Protein AF-A0A088FV60-F1 (afdb_monomer_lite)

Sequence (59 aa):
LLMWIGANHPEPPFILLGQLCTAFYFAYFLILVPLIGLIENTLSDLGTINPSKNTPQGT

Foldseek 3Di:
DLVVLVVDDPDPPSVVVNVVVVVVVVCCVPPVVVVVVVVVVVVVVVVPPDVPPPPPPDD

Radius of gyration: 22.93 Å; chains: 1; bounding box: 47×15×63 Å

Organism: NCBI:txid588596

pLDDT: mean 80.21, std 14.39, range [41.91, 96.75]

Structure (mmCIF, N/CA/C/O backbone):
data_AF-A0A088FV60-F1
#
_entry.id   AF-A0A088FV60-F1
#
loop_
_atom_site.group_PDB
_atom_site.id
_atom_site.type_symbol
_atom_site.label_atom_id
_atom_site.label_alt_id
_atom_site.label_comp_id
_atom_site.label_asym_id
_atom_site.label_entity_id
_atom_site.label_seq_id
_atom_site.pdbx_PDB_ins_code
_atom_site.Cartn_x
_atom_site.Cartn_y
_atom_site.Cartn_z
_atom_site.occupancy
_atom_site.B_iso_or_equiv
_atom_site.auth_seq_id
_atom_site.auth_comp_id
_atom_site.auth_asym_id
_atom_site.auth_atom_id
_atom_site.pdbx_PDB_model_num
ATOM 1 N N . LEU A 1 1 ? 14.592 4.495 -3.870 1.00 60.78 1 LEU A N 1
ATOM 2 C CA . LEU A 1 1 ? 14.526 3.187 -4.567 1.00 60.78 1 LEU A CA 1
ATOM 3 C C . LEU A 1 1 ? 13.800 3.287 -5.908 1.00 60.78 1 LEU A C 1
ATOM 5 O O . LEU A 1 1 ? 14.475 3.165 -6.917 1.00 60.78 1 LEU A O 1
ATOM 9 N N . LEU A 1 2 ? 12.503 3.620 -5.953 1.00 63.41 2 LEU A N 1
ATOM 10 C CA . LEU A 1 2 ? 11.755 3.794 -7.217 1.00 63.41 2 LEU A CA 1
ATOM 11 C C . LEU A 1 2 ? 12.402 4.802 -8.191 1.00 63.41 2 LEU A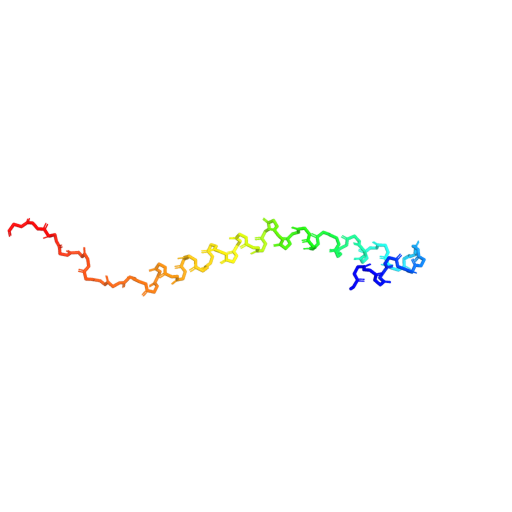 C 1
ATOM 13 O O . LEU A 1 2 ? 12.562 4.496 -9.365 1.00 63.41 2 LEU A O 1
ATOM 17 N N . MET A 1 3 ? 12.872 5.950 -7.689 1.00 69.75 3 MET A N 1
ATOM 18 C CA . MET A 1 3 ? 13.560 6.973 -8.499 1.00 69.75 3 MET A CA 1
ATOM 19 C C . MET A 1 3 ? 14.899 6.500 -9.094 1.00 69.75 3 MET A C 1
ATOM 21 O O . MET A 1 3 ? 15.313 6.979 -10.139 1.00 69.75 3 ME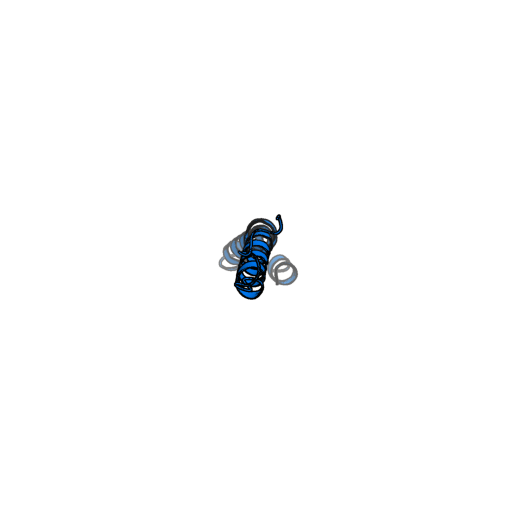T A O 1
ATOM 25 N N . TRP A 1 4 ? 15.570 5.545 -8.445 1.00 66.94 4 TRP A N 1
ATOM 26 C CA . TRP A 1 4 ? 16.851 5.003 -8.909 1.00 66.94 4 TRP A CA 1
ATOM 27 C C . TRP A 1 4 ? 16.643 3.852 -9.905 1.00 66.94 4 TRP A C 1
ATOM 29 O O . TRP A 1 4 ? 17.355 3.746 -10.897 1.00 66.94 4 TRP A O 1
ATOM 39 N N . ILE A 1 5 ? 15.602 3.036 -9.698 1.00 65.62 5 ILE A N 1
ATOM 40 C CA . ILE A 1 5 ? 15.192 1.978 -10.636 1.00 65.62 5 ILE A CA 1
ATOM 41 C C . ILE A 1 5 ? 14.644 2.585 -11.939 1.00 65.62 5 ILE A C 1
ATOM 43 O O . ILE A 1 5 ? 14.966 2.092 -13.012 1.00 65.62 5 ILE A O 1
ATOM 47 N N . GLY A 1 6 ? 13.891 3.689 -11.871 1.00 66.69 6 GLY A N 1
ATOM 48 C CA . GLY A 1 6 ? 13.353 4.371 -13.057 1.00 66.69 6 GLY A CA 1
ATOM 49 C C . GLY A 1 6 ? 14.398 5.053 -13.951 1.00 66.69 6 GLY A C 1
ATOM 50 O O . GLY A 1 6 ? 14.082 5.396 -15.084 1.00 66.69 6 GLY A O 1
ATOM 51 N N . ALA A 1 7 ? 15.630 5.241 -13.464 1.00 72.75 7 ALA A N 1
ATOM 52 C CA . ALA A 1 7 ? 16.745 5.789 -14.241 1.00 72.75 7 ALA A CA 1
ATOM 53 C C . ALA A 1 7 ? 17.538 4.716 -15.018 1.00 72.75 7 ALA A C 1
ATOM 55 O O . ALA A 1 7 ? 18.436 5.059 -15.785 1.00 72.75 7 ALA A O 1
ATOM 56 N N . ASN A 1 8 ? 17.235 3.428 -14.815 1.00 70.44 8 ASN A N 1
ATOM 57 C CA . ASN A 1 8 ? 17.865 2.311 -15.520 1.00 70.44 8 ASN A CA 1
ATOM 58 C C . ASN A 1 8 ? 17.055 1.911 -16.765 1.00 70.44 8 ASN A C 1
ATOM 60 O O . ASN A 1 8 ? 15.860 2.195 -16.859 1.00 70.44 8 ASN A O 1
ATOM 64 N N . HIS A 1 9 ? 17.701 1.241 -17.726 1.00 74.75 9 HIS A N 1
ATOM 65 C CA . HIS A 1 9 ? 17.013 0.730 -18.913 1.00 74.75 9 HIS A CA 1
ATOM 66 C C . HIS A 1 9 ? 15.941 -0.296 -18.493 1.00 74.75 9 HIS A C 1
ATOM 68 O O . HIS A 1 9 ? 16.205 -1.108 -17.598 1.00 74.75 9 HIS A O 1
ATOM 74 N N . PRO A 1 10 ? 14.733 -0.271 -19.088 1.00 69.50 10 PRO A N 1
ATOM 75 C CA . PRO A 1 10 ? 13.661 -1.196 -18.744 1.00 69.50 10 PRO A CA 1
ATOM 76 C C . PRO A 1 10 ? 13.960 -2.581 -19.324 1.00 69.50 10 PRO A C 1
ATOM 78 O O . PRO A 1 10 ? 13.398 -2.997 -20.333 1.00 69.50 10 PRO A O 1
ATOM 81 N N . GLU A 1 11 ? 14.856 -3.299 -18.659 1.00 75.62 11 GLU A N 1
ATOM 82 C CA . GLU A 1 11 ? 15.199 -4.687 -18.939 1.00 75.62 11 GLU A CA 1
ATOM 83 C C . GLU A 1 11 ? 14.914 -5.553 -17.701 1.00 75.62 11 GLU A C 1
ATOM 85 O O . GLU A 1 11 ? 14.906 -5.058 -16.563 1.00 75.62 11 GLU A O 1
ATOM 90 N N . PRO A 1 12 ? 14.646 -6.858 -17.876 1.00 78.44 12 PRO A N 1
ATOM 91 C CA . PRO A 1 12 ? 14.594 -7.789 -16.753 1.00 78.44 12 PRO A CA 1
ATOM 92 C C . PRO A 1 12 ? 15.921 -7.725 -15.973 1.00 78.44 12 PRO A C 1
ATOM 94 O O . PRO A 1 12 ? 16.973 -7.804 -16.606 1.00 78.44 12 PRO A O 1
ATOM 97 N N . PRO A 1 13 ? 15.926 -7.595 -14.629 1.00 71.94 13 PRO A N 1
ATOM 98 C CA . PRO A 1 13 ? 14.819 -7.757 -13.673 1.00 71.94 13 PRO A CA 1
ATOM 99 C C . PRO A 1 13 ? 14.174 -6.446 -13.161 1.00 71.94 13 PRO A C 1
ATOM 101 O O . PRO A 1 13 ? 13.307 -6.489 -12.283 1.00 71.94 13 PRO A O 1
ATOM 104 N N . PHE A 1 14 ? 14.572 -5.276 -13.671 1.00 74.50 14 PHE A N 1
ATOM 105 C CA . PHE A 1 14 ? 14.184 -3.968 -13.118 1.00 74.50 14 PHE A CA 1
ATOM 106 C C . PHE A 1 14 ? 12.700 -3.628 -13.303 1.00 74.50 14 PHE A C 1
ATOM 108 O O . PHE A 1 14 ? 12.113 -2.975 -12.440 1.00 74.50 14 PHE A O 1
ATOM 115 N N . ILE A 1 15 ? 12.066 -4.125 -14.371 1.00 78.12 15 ILE A N 1
ATOM 116 C CA . ILE A 1 15 ? 10.623 -3.946 -14.618 1.00 78.12 15 ILE A CA 1
ATOM 117 C C . ILE A 1 15 ? 9.789 -4.599 -13.506 1.00 78.12 15 ILE A C 1
ATOM 119 O O . ILE A 1 15 ? 8.877 -3.978 -12.960 1.00 78.12 15 ILE A O 1
ATOM 123 N N . LEU A 1 16 ? 10.126 -5.837 -13.134 1.00 85.19 16 LEU A N 1
ATOM 124 C CA . LEU A 1 16 ? 9.397 -6.602 -12.119 1.00 85.19 16 LEU A CA 1
ATOM 125 C C . LEU A 1 16 ? 9.590 -5.984 -10.729 1.00 85.19 16 LEU A C 1
ATOM 127 O O . LEU A 1 16 ? 8.638 -5.852 -9.960 1.00 85.19 16 LEU A O 1
ATOM 131 N N . LEU A 1 17 ? 10.806 -5.514 -10.440 1.00 86.00 17 LEU A N 1
ATOM 132 C CA . LEU A 1 17 ? 11.100 -4.798 -9.202 1.00 86.00 17 LEU A CA 1
ATOM 133 C C . LEU A 1 17 ? 10.356 -3.454 -9.133 1.00 86.00 17 LEU A C 1
ATOM 135 O O . LEU A 1 17 ? 9.798 -3.117 -8.092 1.00 86.00 17 LEU A O 1
ATOM 139 N N . GLY A 1 18 ? 10.273 -2.717 -10.245 1.00 83.81 18 GLY A N 1
ATOM 140 C CA . GLY A 1 18 ? 9.498 -1.477 -10.336 1.00 83.81 18 GLY A CA 1
ATOM 141 C C . GLY A 1 18 ? 8.000 -1.688 -10.091 1.00 83.81 18 GLY A C 1
ATOM 142 O O . GLY A 1 18 ? 7.381 -0.916 -9.351 1.00 83.81 18 GLY A O 1
ATOM 143 N N . GLN A 1 19 ? 7.427 -2.765 -10.637 1.00 87.94 19 GLN A N 1
ATOM 144 C CA . GLN A 1 19 ? 6.031 -3.147 -10.396 1.00 87.94 19 GLN A CA 1
ATOM 145 C C . GLN A 1 19 ? 5.789 -3.509 -8.928 1.00 87.94 19 GLN A C 1
ATOM 147 O O . GLN A 1 19 ? 4.849 -2.993 -8.321 1.00 87.94 19 GLN A O 1
ATOM 152 N N . LEU A 1 20 ? 6.665 -4.324 -8.331 1.00 90.62 20 LEU A N 1
ATOM 153 C CA . LEU A 1 20 ? 6.557 -4.712 -6.925 1.00 90.62 20 LEU A CA 1
ATOM 154 C C . LEU A 1 20 ? 6.687 -3.501 -5.994 1.00 90.62 20 LEU A C 1
ATOM 156 O O . LEU A 1 20 ? 5.892 -3.343 -5.070 1.00 90.62 20 LEU A O 1
ATOM 160 N N . CYS A 1 21 ? 7.648 -2.611 -6.254 1.00 89.50 21 CYS A N 1
ATOM 161 C CA . CYS A 1 21 ? 7.817 -1.390 -5.474 1.00 89.50 21 CYS A CA 1
ATOM 162 C C . CYS A 1 21 ? 6.602 -0.461 -5.584 1.00 89.50 21 CYS A C 1
ATOM 164 O O . CYS A 1 21 ? 6.205 0.132 -4.584 1.00 89.50 21 CYS A O 1
ATOM 166 N N . THR A 1 22 ? 5.999 -0.343 -6.769 1.00 89.81 22 THR A N 1
ATOM 167 C CA . THR A 1 22 ? 4.791 0.475 -6.960 1.00 89.81 22 THR A CA 1
ATOM 168 C C . THR A 1 22 ? 3.597 -0.137 -6.226 1.00 89.81 22 THR A C 1
ATOM 170 O O . THR A 1 22 ? 2.899 0.569 -5.501 1.00 89.81 22 THR A O 1
ATOM 173 N N . ALA A 1 23 ? 3.400 -1.454 -6.336 1.00 93.88 23 ALA A N 1
ATOM 174 C CA . ALA A 1 23 ? 2.351 -2.159 -5.603 1.00 93.88 23 ALA A CA 1
ATOM 175 C C . ALA A 1 23 ? 2.525 -2.006 -4.084 1.00 93.88 23 ALA A C 1
ATOM 177 O O . ALA A 1 23 ? 1.569 -1.672 -3.387 1.00 93.88 23 ALA A O 1
ATOM 178 N N . PHE A 1 24 ? 3.751 -2.172 -3.577 1.00 93.06 24 PHE A N 1
ATOM 179 C CA . PHE A 1 24 ? 4.061 -1.985 -2.161 1.00 93.06 24 PHE A CA 1
ATOM 180 C C . PHE A 1 24 ? 3.819 -0.543 -1.700 1.00 93.06 24 PHE A C 1
ATOM 182 O O . PHE A 1 24 ? 3.259 -0.336 -0.628 1.00 93.06 24 PHE A O 1
ATOM 189 N N . TYR A 1 25 ? 4.190 0.452 -2.512 1.00 91.69 25 TYR A N 1
ATOM 190 C CA . TYR A 1 25 ? 3.967 1.862 -2.191 1.00 91.69 25 TYR A CA 1
ATOM 191 C C . TYR A 1 25 ? 2.481 2.162 -1.958 1.00 91.69 25 TYR A C 1
ATOM 193 O O . TYR A 1 25 ? 2.128 2.743 -0.936 1.00 91.69 25 TYR A O 1
ATOM 201 N N . PHE A 1 26 ? 1.595 1.713 -2.850 1.00 94.56 26 PHE A N 1
ATOM 202 C CA . PHE A 1 26 ? 0.154 1.907 -2.660 1.00 94.56 26 PHE A CA 1
ATOM 203 C C . PHE A 1 26 ? -0.419 1.034 -1.539 1.00 94.56 26 PHE A C 1
ATOM 205 O O . PHE A 1 26 ? -1.228 1.518 -0.747 1.00 94.56 26 PHE A O 1
ATOM 212 N N . ALA A 1 27 ? 0.023 -0.221 -1.418 1.00 96.44 27 ALA A N 1
ATOM 213 C CA . ALA A 1 27 ? -0.385 -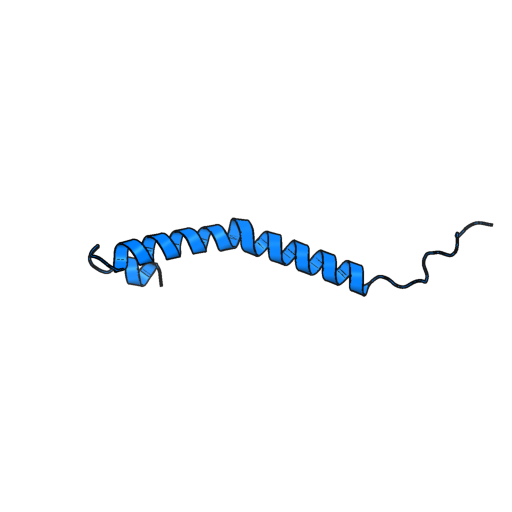1.104 -0.325 1.00 96.44 27 ALA A CA 1
ATOM 214 C C . ALA A 1 27 ? -0.015 -0.529 1.050 1.00 96.44 27 ALA A C 1
ATOM 216 O O . ALA A 1 27 ? -0.764 -0.704 2.010 1.00 96.44 27 ALA A O 1
ATOM 217 N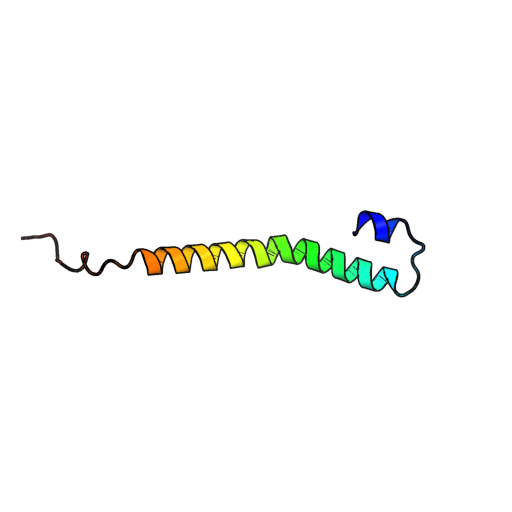 N . TYR A 1 28 ? 1.095 0.206 1.148 1.00 94.88 28 TYR A N 1
ATOM 218 C CA . TYR A 1 28 ? 1.490 0.863 2.385 1.00 94.88 28 TYR A CA 1
ATOM 219 C C . TYR A 1 28 ? 0.397 1.818 2.888 1.00 94.88 28 TYR A C 1
ATOM 221 O O . TYR A 1 28 ? -0.072 1.704 4.019 1.00 94.88 28 TYR A O 1
ATOM 229 N N . PHE A 1 29 ? -0.064 2.723 2.026 1.00 93.75 29 PHE A N 1
ATOM 230 C CA . PHE A 1 29 ? -1.070 3.715 2.407 1.00 93.75 29 PHE A CA 1
ATOM 231 C C . PHE A 1 29 ? -2.480 3.132 2.511 1.00 93.75 29 PHE A C 1
ATOM 233 O O . PHE A 1 29 ? -3.231 3.521 3.401 1.00 93.75 29 PHE A O 1
ATOM 240 N N . LEU A 1 30 ? -2.847 2.205 1.623 1.00 95.69 30 LEU A N 1
ATOM 241 C CA . LEU A 1 30 ? -4.205 1.660 1.577 1.00 95.69 30 LEU A CA 1
ATOM 242 C C . LEU A 1 30 ? -4.452 0.543 2.597 1.00 95.69 30 LEU A C 1
ATOM 244 O O . LEU A 1 30 ? -5.596 0.343 2.990 1.00 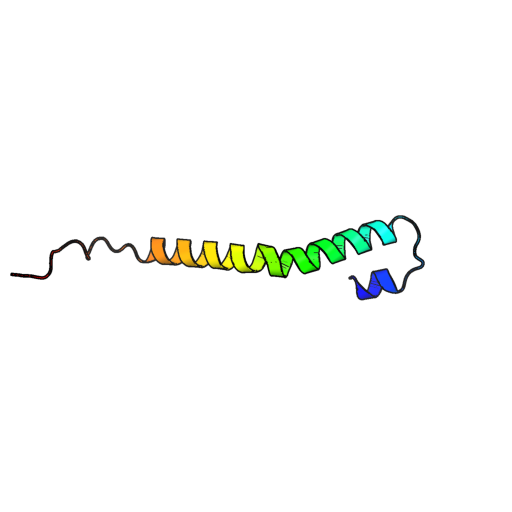95.69 30 LEU A O 1
ATOM 248 N N . ILE A 1 31 ? -3.415 -0.197 3.004 1.00 95.88 31 ILE A N 1
ATOM 249 C CA . ILE A 1 31 ? -3.554 -1.393 3.850 1.00 95.88 31 ILE A CA 1
ATOM 250 C C . ILE A 1 31 ? -2.763 -1.246 5.150 1.00 95.88 31 ILE A C 1
ATOM 252 O O . ILE A 1 31 ? -3.343 -1.379 6.223 1.00 95.88 31 ILE A O 1
ATOM 256 N N . LEU A 1 32 ? -1.458 -0.958 5.090 1.00 95.69 32 LEU A N 1
ATOM 257 C CA . LEU A 1 32 ? -0.611 -0.920 6.295 1.00 95.69 32 LEU A CA 1
ATOM 258 C C . LEU A 1 32 ? -1.020 0.195 7.261 1.00 95.69 32 LEU A C 1
ATOM 260 O O . LEU A 1 32 ? -1.164 -0.071 8.450 1.00 95.69 32 LEU A O 1
ATOM 264 N N . VAL A 1 33 ? -1.248 1.414 6.766 1.00 96.12 33 VAL A N 1
ATOM 265 C CA . VAL A 1 33 ? -1.683 2.548 7.602 1.00 96.12 33 VAL A CA 1
ATOM 266 C C . VAL A 1 33 ? -2.991 2.252 8.359 1.00 96.12 33 VAL A C 1
ATOM 268 O O . VAL A 1 33 ? -2.981 2.359 9.587 1.00 96.12 33 VAL A O 1
ATOM 271 N N . PRO A 1 34 ? -4.106 1.844 7.711 1.00 94.25 34 PRO A N 1
ATOM 272 C CA . PRO A 1 34 ? -5.331 1.526 8.448 1.00 94.25 34 PRO A CA 1
ATOM 273 C C . PRO A 1 34 ? -5.186 0.297 9.355 1.00 94.25 34 PRO A C 1
ATOM 275 O O . PRO A 1 34 ? -5.791 0.261 10.425 1.00 94.25 34 PRO A O 1
ATOM 278 N N . LEU A 1 35 ? -4.366 -0.689 8.974 1.00 96.75 35 LEU A N 1
ATOM 279 C CA . LEU A 1 35 ? -4.113 -1.872 9.797 1.00 96.75 35 LEU A CA 1
ATOM 280 C C . LEU A 1 35 ? -3.383 -1.518 11.100 1.00 96.75 35 LEU A C 1
ATOM 282 O O . LEU A 1 35 ? -3.785 -1.978 12.166 1.00 96.75 35 LEU A O 1
ATOM 286 N N . ILE A 1 36 ? -2.346 -0.680 11.026 1.00 96.69 36 ILE A N 1
ATOM 287 C CA . ILE A 1 36 ? -1.619 -0.196 12.208 1.00 96.69 36 ILE A CA 1
ATOM 288 C C . ILE A 1 36 ? -2.568 0.586 13.119 1.00 96.69 36 ILE A C 1
ATOM 290 O O . ILE A 1 36 ? -2.612 0.305 14.312 1.00 96.69 36 ILE A O 1
ATOM 294 N N . GLY A 1 37 ? -3.397 1.477 12.564 1.00 94.94 37 GLY A N 1
ATOM 295 C CA . GLY A 1 37 ? -4.382 2.222 13.355 1.00 94.94 37 GLY A CA 1
ATOM 296 C C . GLY A 1 37 ? -5.399 1.320 14.068 1.00 94.94 37 GLY A C 1
ATOM 297 O O . GLY A 1 37 ? -5.753 1.571 15.219 1.00 94.94 37 GLY A O 1
ATOM 298 N N . LEU A 1 38 ? -5.842 0.231 13.430 1.00 95.56 38 LEU A N 1
ATOM 299 C CA . LEU A 1 38 ? -6.714 -0.757 14.074 1.00 95.56 38 LEU A CA 1
ATOM 300 C C . LEU A 1 38 ? -6.005 -1.473 15.232 1.00 95.56 38 LEU A C 1
ATOM 302 O O . LEU A 1 38 ? -6.596 -1.666 16.297 1.00 95.56 38 LEU A O 1
ATOM 306 N N . ILE A 1 39 ? -4.748 -1.864 15.023 1.00 96.19 39 ILE A N 1
ATOM 307 C CA . ILE A 1 39 ? -3.924 -2.533 16.034 1.00 96.19 39 ILE A CA 1
ATOM 308 C C . ILE A 1 39 ? -3.702 -1.605 17.232 1.00 96.19 39 ILE A C 1
ATOM 310 O O . ILE A 1 39 ? -3.952 -2.015 18.364 1.00 96.19 39 ILE A O 1
ATOM 314 N N . GLU A 1 40 ? -3.303 -0.356 16.994 1.00 94.19 40 GLU A N 1
ATOM 315 C CA . GLU A 1 40 ? -3.105 0.656 18.037 1.00 94.19 40 GLU A CA 1
ATOM 316 C C . GLU A 1 40 ? -4.390 0.914 18.831 1.00 94.19 40 GLU A C 1
ATOM 318 O O . GLU A 1 40 ? -4.357 0.889 20.062 1.00 94.19 40 GLU A O 1
ATOM 323 N N . ASN A 1 41 ? -5.532 1.072 18.154 1.00 92.81 41 ASN A N 1
ATOM 324 C CA . ASN A 1 41 ? -6.826 1.245 18.820 1.00 92.81 41 ASN A CA 1
ATOM 325 C C . ASN A 1 41 ? -7.189 0.037 19.694 1.00 92.81 41 ASN A C 1
ATOM 327 O O . ASN A 1 41 ? -7.637 0.208 20.826 1.00 92.81 41 ASN A O 1
ATOM 331 N N . THR A 1 42 ? -6.961 -1.180 19.197 1.00 92.25 42 THR A N 1
ATOM 332 C CA . THR A 1 42 ? -7.262 -2.415 19.939 1.00 92.25 42 THR A CA 1
ATOM 333 C C . THR A 1 42 ? -6.354 -2.567 21.162 1.00 92.25 42 THR A C 1
ATOM 335 O O . THR A 1 42 ? -6.822 -2.886 22.252 1.00 92.25 42 THR A O 1
ATOM 338 N N . LEU A 1 43 ? -5.051 -2.313 21.006 1.00 91.62 43 LEU A N 1
ATOM 339 C CA . LE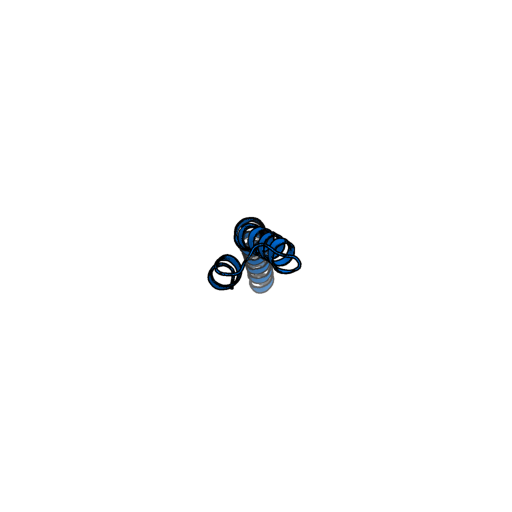U A 1 43 ? -4.081 -2.342 22.106 1.00 91.62 43 LEU A CA 1
ATOM 340 C C . LEU A 1 43 ? -4.388 -1.278 23.163 1.00 91.62 43 LEU A C 1
ATOM 342 O O . LEU A 1 43 ? -4.257 -1.549 24.356 1.00 91.62 43 LEU A O 1
ATOM 346 N N . SER A 1 44 ? -4.805 -0.083 22.738 1.00 91.00 44 SER A N 1
ATOM 347 C CA . SER A 1 44 ? -5.194 0.992 23.648 1.00 91.00 44 SER A CA 1
ATOM 348 C C . SER A 1 44 ? -6.435 0.613 24.457 1.00 91.00 44 SER A C 1
ATOM 350 O O . SER A 1 44 ? -6.401 0.713 25.682 1.00 91.00 44 SER A O 1
ATOM 352 N N . ASP A 1 45 ? -7.482 0.093 23.810 1.00 87.31 45 ASP A N 1
ATOM 353 C CA . ASP A 1 45 ? -8.694 -0.371 24.495 1.00 87.31 45 ASP A CA 1
ATOM 354 C C . ASP A 1 45 ? -8.361 -1.443 25.545 1.00 87.31 45 ASP A C 1
ATOM 356 O O . ASP A 1 45 ? -8.673 -1.270 26.726 1.00 87.31 45 ASP A O 1
ATOM 360 N N . LEU A 1 46 ? -7.583 -2.463 25.159 1.00 85.94 46 LEU A N 1
ATOM 361 C CA . LEU A 1 46 ? -7.095 -3.514 26.059 1.00 85.94 46 LEU A CA 1
ATOM 362 C C . LEU A 1 46 ? -6.259 -2.978 27.230 1.00 85.94 46 LEU A C 1
ATOM 364 O O . LEU A 1 46 ? -6.359 -3.497 28.335 1.00 85.94 46 LEU A O 1
ATOM 368 N N . GLY A 1 47 ? -5.435 -1.951 27.025 1.00 82.38 47 GLY A N 1
ATOM 369 C CA . GLY A 1 47 ? -4.673 -1.321 28.107 1.00 82.38 47 GLY A CA 1
ATOM 370 C C . GLY A 1 47 ? -5.546 -0.503 29.067 1.00 82.38 47 GLY A C 1
ATOM 371 O O . GLY A 1 47 ? -5.173 -0.298 30.223 1.00 82.38 47 GLY A O 1
ATOM 372 N N . THR A 1 48 ? -6.713 -0.042 28.609 1.00 76.56 48 THR A N 1
ATOM 373 C CA . THR A 1 48 ? -7.640 0.779 29.403 1.00 76.56 48 THR A CA 1
ATOM 374 C C . THR A 1 48 ? -8.738 -0.015 30.104 1.00 76.56 48 THR A C 1
ATOM 376 O O . THR A 1 48 ? -9.496 0.602 30.863 1.00 76.56 48 THR A O 1
ATOM 379 N N . ILE A 1 49 ? -8.803 -1.348 29.928 1.00 68.12 49 ILE A N 1
ATOM 380 C CA . ILE A 1 49 ? -9.711 -2.237 30.676 1.00 68.12 49 ILE A CA 1
ATOM 381 C C . ILE A 1 49 ? -9.333 -2.255 32.168 1.00 68.12 49 ILE A C 1
ATOM 383 O O . ILE A 1 49 ? -8.774 -3.190 32.727 1.00 68.12 49 ILE A O 1
ATOM 387 N N . ASN A 1 50 ? -9.649 -1.169 32.861 1.00 66.25 50 ASN A N 1
ATOM 388 C CA . ASN A 1 50 ? -9.699 -1.151 34.306 1.00 66.25 50 ASN A CA 1
ATOM 389 C C . ASN A 1 50 ? -11.027 -1.805 34.708 1.00 66.25 50 ASN A C 1
ATOM 391 O O . ASN A 1 50 ? -12.081 -1.285 34.326 1.00 66.25 50 ASN A O 1
ATOM 395 N N . PRO A 1 51 ? -11.024 -2.877 35.518 1.00 60.78 51 PRO A N 1
ATOM 396 C CA . PRO A 1 51 ? -12.236 -3.557 35.991 1.00 60.78 51 PRO A CA 1
ATOM 397 C C . PRO A 1 51 ? -13.054 -2.719 37.002 1.00 60.78 51 PRO A C 1
ATOM 399 O O . PRO A 1 51 ? -13.752 -3.263 37.847 1.00 60.78 51 PRO A O 1
ATOM 402 N N . SER A 1 52 ? -12.947 -1.387 36.966 1.00 55.38 52 SER A N 1
ATOM 403 C CA . SER A 1 52 ? -13.555 -0.460 37.932 1.00 55.38 52 SER A CA 1
ATOM 404 C C . SER A 1 52 ? -14.860 0.181 37.426 1.00 55.38 52 SER A C 1
ATOM 406 O O . SER A 1 52 ? -15.487 0.966 38.131 1.00 55.38 52 SER A O 1
ATOM 408 N N . LYS A 1 53 ? -15.311 -0.134 36.202 1.00 55.25 53 LYS A N 1
ATOM 409 C CA . LYS A 1 53 ? -16.529 0.463 35.610 1.00 55.25 53 LYS A CA 1
ATOM 410 C C . LYS A 1 53 ? -17.790 -0.407 35.683 1.00 55.25 53 LYS A C 1
ATOM 412 O O . LYS A 1 53 ? -18.804 -0.039 35.104 1.00 55.25 53 LYS A O 1
ATOM 417 N N . ASN A 1 54 ? -17.772 -1.519 36.413 1.00 58.00 54 ASN A N 1
ATOM 418 C CA . ASN A 1 54 ? -18.948 -2.374 36.636 1.00 58.00 54 ASN A CA 1
ATOM 419 C C . ASN A 1 54 ? -19.647 -2.144 37.989 1.00 58.00 54 ASN A C 1
ATOM 421 O O . ASN A 1 54 ? -20.464 -2.967 38.394 1.00 58.00 54 ASN A O 1
ATOM 425 N N . THR A 1 55 ? -19.408 -1.012 38.656 1.00 61.03 55 THR A N 1
ATOM 426 C CA . THR A 1 55 ? -20.324 -0.544 39.705 1.00 61.03 55 THR A CA 1
ATOM 427 C C . THR A 1 55 ? -21.429 0.283 39.041 1.00 61.03 55 THR A C 1
ATOM 429 O O . THR A 1 55 ? -21.118 1.351 38.509 1.00 61.03 55 THR A O 1
ATOM 432 N N . PRO A 1 56 ? -22.698 -0.171 39.027 1.00 56.75 56 PRO A N 1
ATOM 433 C CA . PRO A 1 56 ? -23.806 0.654 38.567 1.00 56.75 56 PRO A CA 1
ATOM 434 C C . PRO A 1 56 ? -23.856 1.919 39.424 1.00 56.75 56 PRO A C 1
ATOM 436 O O . PRO A 1 56 ? -24.131 1.887 40.621 1.00 56.75 56 PRO A O 1
ATOM 439 N N . GLN A 1 57 ? -23.515 3.042 38.803 1.00 62.16 57 GLN A N 1
ATOM 440 C CA . GLN A 1 57 ? -23.575 4.353 39.420 1.00 62.16 57 GLN A CA 1
ATOM 441 C C . GLN A 1 57 ? -25.045 4.789 39.423 1.00 62.16 57 GLN A C 1
ATOM 443 O O . GLN A 1 57 ? -25.522 5.405 38.474 1.00 62.16 57 GLN A O 1
ATOM 448 N N . GLY A 1 58 ? -25.778 4.394 40.464 1.00 64.69 58 GLY A N 1
ATOM 449 C CA . GLY A 1 58 ? -27.162 4.811 40.681 1.00 64.69 58 GLY A CA 1
ATOM 450 C C . GLY A 1 58 ? -27.942 3.881 41.606 1.00 64.69 58 GLY A C 1
ATOM 451 O O . GLY A 1 58 ? -28.597 2.970 41.114 1.00 64.69 58 GLY A O 1
ATOM 452 N N . THR A 1 59 ? -27.826 4.099 42.918 1.00 41.91 59 THR A N 1
ATOM 453 C CA . THR A 1 59 ? -28.873 4.544 43.871 1.00 41.91 59 THR A CA 1
ATOM 454 C C . THR A 1 59 ? -28.221 4.733 45.230 1.00 41.91 59 THR A C 1
ATOM 456 O O . THR A 1 59 ? -27.507 3.793 45.645 1.00 41.91 59 THR A O 1
#

Secondary structure (DSSP, 8-state):
-HHHHTTS-S-TTHHHHHHHHHHHHHHIIIIIHHHHHHHHHHHHHHHH--TTS-S----

InterPro domains:
  IPR005798 Cytochrome b/b6, C-terminal [PS51003] (1-47)
  IPR027387 Cytochrome b/b6-like domain superfamily [G3DSA:1.20.810.10] (1-51)
  IPR036150 Cytochrome b/b6, C-terminal domain superfamily [SSF81648] (1-47)